Protein AF-A0A9Q5CQU4-F1 (afdb_monomer_lite)

Structure (mmCIF, N/CA/C/O backbone):
data_AF-A0A9Q5CQU4-F1
#
_entry.id   AF-A0A9Q5CQU4-F1
#
loop_
_atom_site.group_PDB
_atom_site.id
_atom_site.type_symbol
_atom_site.label_atom_id
_atom_site.label_alt_id
_atom_site.label_comp_id
_atom_site.label_asym_id
_atom_site.label_entity_id
_atom_site.label_seq_id
_atom_site.pdbx_PDB_ins_code
_atom_site.Cartn_x
_atom_site.Cartn_y
_atom_site.Cartn_z
_atom_site.occupancy
_atom_site.B_iso_or_equiv
_atom_site.auth_seq_id
_atom_site.auth_comp_id
_atom_site.auth_asym_id
_atom_site.auth_atom_id
_atom_site.pdbx_PDB_model_num
ATOM 1 N N . MET A 1 1 ? -9.105 7.809 12.402 1.00 60.56 1 MET A N 1
ATOM 2 C CA . MET A 1 1 ? -8.097 8.779 11.894 1.00 60.56 1 MET A CA 1
ATOM 3 C C . MET A 1 1 ? -6.645 8.272 11.959 1.00 60.56 1 MET A C 1
ATOM 5 O O . MET A 1 1 ? -5.892 8.544 11.034 1.00 60.56 1 MET A O 1
ATOM 9 N N . LYS A 1 2 ? -6.231 7.529 13.004 1.00 67.12 2 LYS A N 1
ATOM 10 C CA . LYS A 1 2 ? -4.853 7.002 13.166 1.00 67.12 2 LY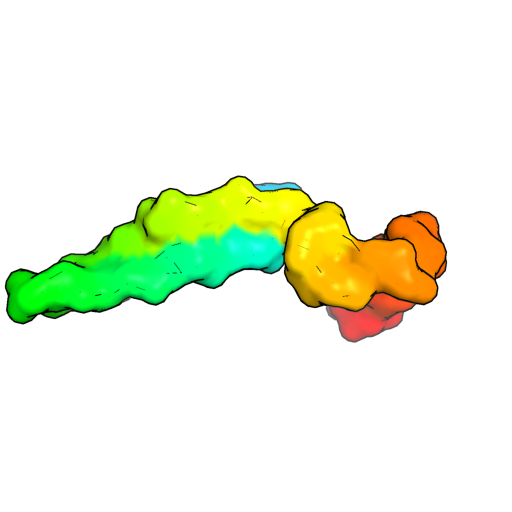S A CA 1
ATOM 11 C C . LYS A 1 2 ? -4.426 6.002 12.073 1.00 67.12 2 LYS A C 1
ATOM 13 O O . LYS A 1 2 ? -3.316 6.106 11.574 1.00 67.12 2 LYS A O 1
ATOM 18 N N . PHE A 1 3 ? -5.333 5.118 11.652 1.00 73.94 3 PHE A N 1
ATOM 19 C CA . PHE A 1 3 ? -5.118 4.151 10.565 1.00 73.94 3 PHE A CA 1
ATOM 20 C C . PHE A 1 3 ? -4.668 4.818 9.252 1.00 73.94 3 PHE A C 1
ATOM 22 O O . PHE A 1 3 ? -3.563 4.583 8.774 1.00 73.94 3 PHE A O 1
ATOM 29 N N . TRP A 1 4 ? -5.467 5.761 8.743 1.00 72.69 4 TRP A N 1
ATOM 30 C CA . TRP A 1 4 ? -5.168 6.505 7.514 1.00 72.69 4 TRP A CA 1
ATOM 31 C C . TRP A 1 4 ? -3.880 7.333 7.602 1.00 72.69 4 TRP A C 1
ATOM 33 O O . TRP A 1 4 ? -3.162 7.470 6.617 1.00 72.69 4 TRP A O 1
ATOM 43 N N . LYS A 1 5 ? -3.547 7.859 8.790 1.00 71.44 5 LYS A N 1
ATOM 44 C CA . LYS A 1 5 ? -2.267 8.548 9.020 1.00 71.44 5 LYS A CA 1
ATOM 45 C C . LYS A 1 5 ? -1.065 7.606 8.898 1.00 71.44 5 LYS A C 1
ATOM 47 O O . LYS A 1 5 ? -0.015 8.053 8.454 1.00 71.44 5 LYS A O 1
ATOM 52 N N . ASN A 1 6 ? -1.203 6.339 9.288 1.00 72.56 6 ASN A N 1
ATOM 53 C CA . ASN A 1 6 ? -0.124 5.357 9.179 1.00 72.56 6 ASN A CA 1
ATOM 54 C C . ASN A 1 6 ? 0.064 4.871 7.736 1.00 72.56 6 ASN A C 1
ATOM 56 O O . ASN A 1 6 ? 1.204 4.771 7.298 1.00 72.56 6 ASN A O 1
ATOM 60 N N . LEU A 1 7 ? -1.021 4.678 6.976 1.00 72.19 7 LEU A N 1
ATOM 61 C CA . LEU A 1 7 ? -0.946 4.375 5.537 1.00 72.19 7 LEU A CA 1
ATOM 62 C C . LEU A 1 7 ? -0.184 5.457 4.758 1.00 72.19 7 LEU A C 1
ATOM 64 O O . LEU A 1 7 ? 0.673 5.144 3.942 1.00 72.19 7 LEU A O 1
ATOM 68 N N . LYS A 1 8 ? -0.401 6.737 5.087 1.00 70.06 8 LYS A N 1
ATOM 69 C CA . LYS A 1 8 ? 0.323 7.863 4.466 1.00 70.06 8 LYS A CA 1
ATOM 70 C C . LYS A 1 8 ? 1.833 7.899 4.748 1.00 70.06 8 LYS A C 1
ATOM 72 O O .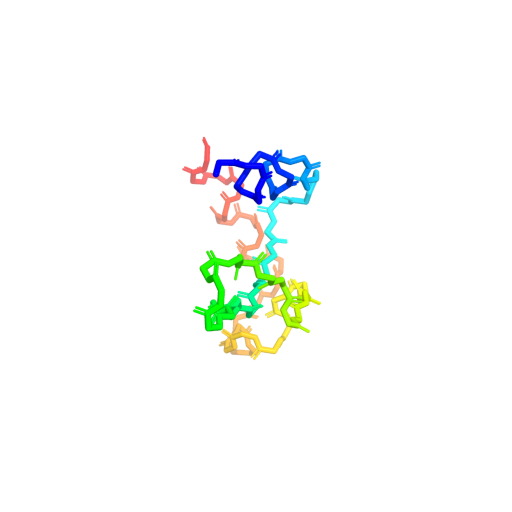 LYS A 1 8 ? 2.531 8.693 4.131 1.00 70.06 8 LYS A O 1
ATOM 77 N N . LYS A 1 9 ? 2.348 7.095 5.686 1.00 74.94 9 LYS A N 1
ATOM 78 C CA . LYS A 1 9 ? 3.796 6.986 5.944 1.00 74.94 9 LYS A CA 1
ATOM 79 C C . LYS A 1 9 ? 4.488 5.966 5.040 1.00 74.94 9 LYS A C 1
ATOM 81 O O . LYS A 1 9 ? 5.715 5.890 5.070 1.00 74.94 9 LYS A O 1
ATOM 86 N N . CYS A 1 10 ? 3.733 5.175 4.280 1.00 68.12 10 CYS A N 1
ATOM 87 C CA . CYS A 1 10 ? 4.304 4.224 3.341 1.00 68.12 10 CYS A CA 1
ATOM 88 C C . CYS A 1 10 ? 5.040 5.001 2.237 1.00 68.12 10 CYS A C 1
ATOM 90 O O . CYS A 1 10 ? 4.427 5.793 1.529 1.00 68.12 10 CYS A O 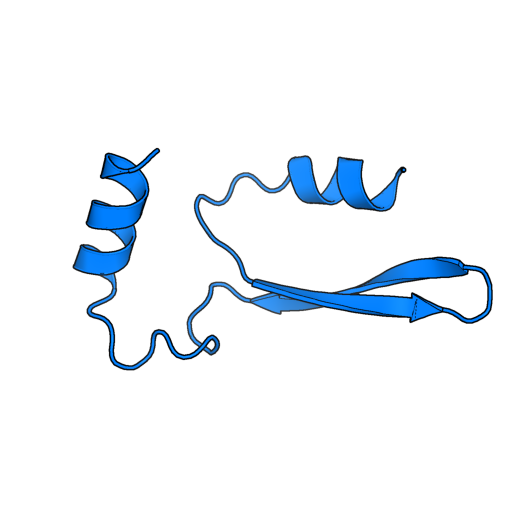1
ATOM 92 N N . LYS A 1 11 ? 6.363 4.823 2.128 1.00 76.56 11 LYS A N 1
ATOM 93 C CA . LYS A 1 11 ? 7.226 5.544 1.168 1.00 76.56 11 LYS A CA 1
ATOM 94 C C . LYS A 1 11 ? 7.349 4.842 -0.191 1.00 76.56 11 LYS A C 1
ATOM 96 O O . LYS A 1 11 ? 8.290 5.098 -0.934 1.00 76.56 11 LYS A O 1
ATOM 101 N N . VAL A 1 12 ? 6.438 3.928 -0.493 1.00 76.88 12 VAL A N 1
ATOM 102 C CA . VAL A 1 12 ? 6.386 3.221 -1.776 1.00 76.88 12 VAL A CA 1
ATOM 103 C C . VAL A 1 12 ? 5.486 3.969 -2.750 1.00 76.88 12 VAL A C 1
ATOM 105 O O . VAL A 1 12 ? 4.481 4.554 -2.358 1.00 76.88 12 VAL A O 1
ATOM 108 N N . ILE A 1 13 ? 5.879 3.950 -4.024 1.00 80.69 13 ILE A N 1
ATOM 109 C CA . ILE A 1 13 ? 5.207 4.667 -5.119 1.00 80.69 13 ILE A CA 1
ATOM 110 C C . ILE A 1 13 ? 3.856 4.004 -5.451 1.00 80.69 13 ILE A C 1
ATOM 112 O O . ILE A 1 13 ? 2.923 4.669 -5.887 1.00 80.69 13 ILE A O 1
ATOM 116 N N . PHE A 1 14 ? 3.740 2.698 -5.195 1.00 83.06 14 PHE A N 1
ATOM 117 C CA . PHE A 1 14 ? 2.526 1.907 -5.362 1.00 83.06 14 PHE A CA 1
ATOM 118 C C . PHE A 1 14 ? 2.509 0.751 -4.357 1.00 83.06 14 PHE A C 1
ATOM 120 O O . PHE A 1 14 ? 3.561 0.183 -4.065 1.00 83.06 14 PHE A O 1
ATOM 127 N N . PHE A 1 15 ? 1.331 0.415 -3.834 1.00 85.25 15 PHE A N 1
ATOM 128 C CA . PHE A 1 15 ? 1.085 -0.774 -3.017 1.00 85.25 15 PHE A CA 1
ATOM 129 C C . PHE A 1 15 ? -0.406 -1.119 -3.050 1.00 85.25 15 PHE A C 1
ATOM 131 O O . PHE A 1 15 ? -1.246 -0.255 -3.321 1.00 85.25 15 PHE A O 1
ATOM 138 N N . THR A 1 16 ? -0.739 -2.358 -2.708 1.00 85.75 16 THR A N 1
ATOM 139 C CA . THR A 1 16 ? -2.116 -2.788 -2.451 1.00 85.75 16 THR A CA 1
ATOM 140 C C . THR A 1 16 ? -2.297 -3.136 -0.985 1.00 85.75 16 THR A C 1
ATOM 142 O O . THR A 1 16 ? -1.353 -3.543 -0.307 1.00 85.75 16 THR A O 1
ATOM 145 N N . ALA A 1 17 ? -3.505 -2.933 -0.468 1.00 88.38 17 ALA A N 1
ATOM 146 C CA . ALA A 1 17 ? -3.824 -3.263 0.910 1.00 88.38 17 ALA A CA 1
ATOM 147 C C . ALA A 1 17 ? -5.251 -3.788 1.015 1.00 88.38 17 ALA A C 1
ATOM 149 O O . ALA A 1 17 ? -6.195 -3.078 0.658 1.00 88.38 17 ALA A O 1
ATOM 150 N N . ASP A 1 18 ? -5.394 -4.971 1.600 1.00 89.12 18 ASP A N 1
ATOM 151 C CA . ASP A 1 18 ? -6.692 -5.480 2.019 1.00 89.12 18 ASP A CA 1
ATOM 152 C C . ASP A 1 18 ? -6.970 -4.972 3.427 1.00 89.12 18 ASP A C 1
ATOM 154 O O . ASP A 1 18 ? -6.127 -5.068 4.325 1.00 89.12 18 ASP A O 1
ATOM 158 N N . ILE A 1 19 ? -8.150 -4.392 3.636 1.00 93.00 19 ILE A N 1
ATOM 159 C CA . ILE A 1 19 ? -8.506 -3.761 4.906 1.00 93.00 19 ILE A CA 1
ATOM 160 C C . ILE A 1 19 ? -9.803 -4.334 5.453 1.00 93.00 19 ILE A C 1
ATOM 162 O O . ILE A 1 19 ? -10.755 -4.589 4.718 1.00 93.00 19 ILE A O 1
ATOM 166 N N . ALA A 1 20 ? -9.859 -4.482 6.773 1.00 94.44 20 ALA A N 1
ATOM 167 C CA . ALA A 1 20 ? -11.053 -4.926 7.473 1.00 94.44 20 ALA A CA 1
ATOM 168 C C . ALA A 1 20 ? -11.419 -3.951 8.591 1.00 94.44 20 ALA A C 1
ATOM 170 O O . ALA A 1 20 ? -10.552 -3.374 9.258 1.00 94.44 20 ALA A O 1
ATOM 171 N N . LYS A 1 21 ? -12.725 -3.794 8.820 1.00 95.56 21 LYS A N 1
ATOM 172 C CA . LYS A 1 21 ? -13.265 -3.078 9.975 1.00 95.56 21 LYS A CA 1
ATOM 173 C C . LYS A 1 21 ? -13.753 -4.094 10.999 1.00 95.56 21 LYS A C 1
ATOM 175 O O . LYS A 1 21 ? -14.679 -4.855 10.731 1.00 95.56 21 LYS A O 1
ATOM 180 N N . LYS A 1 22 ? -13.139 -4.097 12.178 1.00 94.06 22 LYS A N 1
ATOM 181 C CA . LYS A 1 22 ? -13.569 -4.922 13.310 1.00 94.06 22 LYS A CA 1
ATOM 182 C C . LYS A 1 22 ? -14.943 -4.465 13.814 1.00 94.06 22 LYS A C 1
ATOM 184 O O . LYS A 1 22 ? -15.327 -3.307 13.641 1.00 94.06 22 LYS A O 1
ATOM 189 N N . ALA A 1 23 ? -15.643 -5.346 14.530 1.00 96.69 23 ALA A N 1
ATOM 190 C CA . ALA A 1 23 ? -16.943 -5.041 15.140 1.00 96.69 23 ALA A CA 1
ATOM 191 C C . ALA A 1 23 ? -16.895 -3.836 16.103 1.00 96.69 23 ALA A C 1
ATOM 193 O O . ALA A 1 23 ? -17.856 -3.082 16.205 1.00 96.69 23 ALA A O 1
ATOM 194 N N . ASN A 1 24 ? -15.750 -3.604 16.754 1.00 94.62 24 ASN A N 1
ATOM 195 C CA . ASN A 1 24 ? -15.519 -2.452 17.635 1.00 94.62 24 ASN A CA 1
ATOM 196 C C . ASN A 1 24 ? -15.217 -1.134 16.884 1.00 94.62 24 ASN A C 1
ATOM 198 O O . ASN A 1 24 ? -14.907 -0.123 17.509 1.00 94.62 24 ASN A O 1
ATOM 202 N N . GLY A 1 25 ? -15.260 -1.135 15.549 1.00 93.19 25 GLY A N 1
ATOM 203 C CA . GLY A 1 25 ? -15.029 0.040 14.713 1.00 93.19 25 GLY A CA 1
ATOM 204 C C . GLY A 1 25 ? -13.566 0.339 14.373 1.00 93.19 25 GLY A C 1
ATOM 205 O O . GLY A 1 25 ? -13.311 1.274 13.607 1.00 93.19 25 GLY A O 1
ATOM 206 N N . GLU A 1 26 ? -12.613 -0.438 14.890 1.00 92.81 26 GLU A N 1
ATOM 207 C CA . GLU A 1 26 ? -11.199 -0.334 14.528 1.00 92.81 26 GLU A CA 1
ATOM 208 C C . GLU A 1 26 ? -10.954 -0.842 13.099 1.00 92.81 26 GLU A C 1
ATOM 210 O O . GLU A 1 26 ? -11.509 -1.857 12.682 1.00 92.81 26 GLU A O 1
ATOM 215 N N . TRP A 1 27 ? -10.087 -0.151 12.359 1.00 93.38 27 TRP A N 1
ATOM 216 C CA . TRP A 1 27 ? -9.630 -0.576 11.037 1.00 93.38 27 TRP A CA 1
ATOM 217 C C . TRP A 1 27 ? -8.260 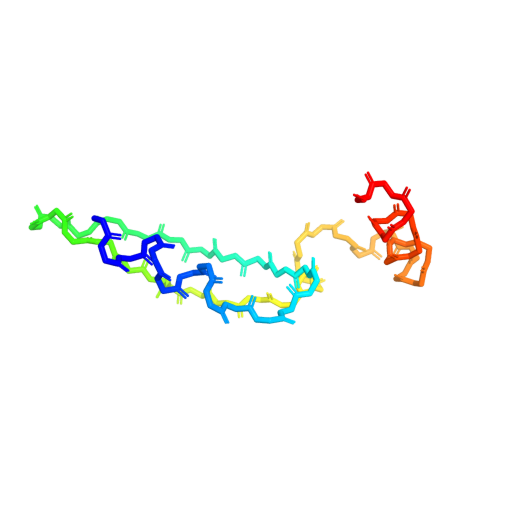-1.230 11.133 1.00 93.38 27 TRP A C 1
ATOM 219 O O . TRP A 1 27 ? -7.366 -0.689 11.791 1.00 93.38 27 TRP A O 1
ATOM 229 N N . ILE A 1 28 ? -8.095 -2.352 10.442 1.00 90.06 28 ILE A N 1
ATOM 230 C CA . ILE A 1 28 ? -6.834 -3.084 10.348 1.00 90.06 28 ILE A CA 1
ATOM 231 C C . ILE A 1 28 ? -6.474 -3.370 8.895 1.00 90.06 28 ILE A C 1
ATOM 233 O O . ILE A 1 28 ? -7.344 -3.443 8.028 1.00 90.06 28 ILE A O 1
ATOM 237 N N . ILE A 1 29 ? -5.173 -3.513 8.662 1.00 90.88 29 ILE A N 1
ATOM 238 C CA . ILE A 1 29 ? -4.614 -4.025 7.416 1.00 90.88 29 ILE A CA 1
ATOM 239 C C . ILE A 1 29 ? -4.558 -5.543 7.569 1.00 90.88 29 ILE A C 1
ATOM 241 O O . ILE A 1 29 ? -3.943 -6.031 8.517 1.00 90.88 29 ILE A O 1
ATOM 245 N N . MET A 1 30 ? -5.235 -6.254 6.678 1.00 91.88 30 MET A N 1
ATOM 246 C CA . MET A 1 30 ? -5.232 -7.714 6.617 1.00 91.88 30 MET A CA 1
ATOM 247 C C . MET A 1 30 ? -4.038 -8.221 5.808 1.00 91.88 30 MET A C 1
ATOM 249 O O . MET A 1 30 ? -3.383 -9.170 6.223 1.00 91.88 30 MET A O 1
ATOM 253 N N . GLU A 1 31 ? -3.723 -7.538 4.706 1.00 87.62 31 GLU A N 1
ATOM 254 C CA . GLU A 1 31 ? -2.610 -7.867 3.817 1.00 87.62 31 GLU A CA 1
ATOM 255 C C . GLU A 1 31 ? -2.016 -6.589 3.209 1.00 87.62 31 GLU A C 1
ATOM 257 O O . GLU A 1 31 ? -2.734 -5.613 2.976 1.00 87.62 31 GLU A O 1
ATOM 262 N N . LEU A 1 32 ? -0.702 -6.592 2.967 1.00 87.12 32 LEU A N 1
ATOM 263 C CA . LEU A 1 32 ? 0.003 -5.589 2.168 1.00 87.12 32 LEU A CA 1
ATOM 264 C C . LEU A 1 32 ? 0.717 -6.291 1.023 1.00 87.12 32 LEU A C 1
ATOM 266 O O . LEU A 1 32 ? 1.543 -7.169 1.264 1.00 87.12 32 LEU A O 1
ATOM 270 N N . GLY A 1 33 ? 0.425 -5.852 -0.195 1.00 83.62 33 GLY A N 1
ATOM 271 C CA . GLY A 1 33 ? 1.055 -6.339 -1.412 1.00 83.62 33 GLY A CA 1
ATOM 272 C C . GLY A 1 33 ? 1.807 -5.231 -2.139 1.00 83.62 33 GLY A C 1
ATOM 273 O O . GLY A 1 33 ? 1.519 -4.041 -1.997 1.00 83.62 33 GLY A O 1
ATOM 274 N N . ASP A 1 34 ? 2.765 -5.637 -2.959 1.00 78.00 34 ASP A N 1
ATOM 275 C CA . ASP A 1 34 ? 3.491 -4.770 -3.891 1.00 78.00 34 ASP A CA 1
ATOM 276 C C . ASP A 1 34 ? 2.744 -4.557 -5.222 1.00 78.00 34 ASP A C 1
ATOM 278 O O . ASP A 1 34 ? 3.207 -3.804 -6.077 1.00 78.00 34 ASP A O 1
ATOM 282 N N . GLY A 1 35 ? 1.571 -5.183 -5.388 1.00 71.06 35 GLY A N 1
ATOM 283 C CA . GLY A 1 35 ? 0.771 -5.121 -6.610 1.00 71.06 35 GLY A CA 1
ATOM 284 C C . GLY A 1 35 ? 0.962 -6.289 -7.570 1.00 71.06 35 GLY A C 1
ATOM 285 O O . GLY A 1 35 ? 0.242 -6.377 -8.564 1.00 71.06 35 GLY A O 1
ATOM 286 N N . GLN A 1 36 ? 1.867 -7.228 -7.287 1.00 64.06 36 GLN A N 1
ATOM 287 C CA . GLN A 1 36 ? 2.110 -8.363 -8.185 1.00 64.06 36 GLN A CA 1
ATOM 288 C C . GLN A 1 36 ? 0.877 -9.282 -8.324 1.00 64.06 36 GLN A C 1
ATOM 290 O O . GLN A 1 36 ? 0.677 -9.926 -9.353 1.00 64.06 36 GLN A O 1
ATOM 295 N N . VAL A 1 37 ? 0.011 -9.311 -7.304 1.00 59.88 37 VAL A N 1
ATOM 296 C CA . VAL A 1 37 ? -1.219 -10.125 -7.267 1.00 59.88 37 VAL A CA 1
ATOM 297 C C . VAL A 1 37 ? -2.469 -9.316 -7.660 1.00 59.88 37 VAL A C 1
ATOM 299 O O . VAL A 1 37 ? -3.543 -9.881 -7.835 1.00 59.88 37 VAL A O 1
ATOM 302 N N . SER A 1 38 ? -2.366 -8.000 -7.888 1.00 64.81 38 SER A N 1
ATOM 303 C CA . SER A 1 38 ? -3.532 -7.115 -8.062 1.00 64.81 38 SER A CA 1
ATOM 304 C C . SER A 1 38 ? -4.105 -7.058 -9.485 1.00 64.81 38 SER A C 1
ATOM 306 O O . SER A 1 38 ? -4.646 -6.033 -9.893 1.00 64.81 38 SER A O 1
ATOM 308 N N . GLY A 1 39 ? -3.944 -8.123 -10.274 1.00 62.81 39 GLY A N 1
ATOM 309 C CA . GLY A 1 39 ? -4.381 -8.162 -11.677 1.00 62.81 39 GLY A CA 1
ATOM 310 C C . GLY A 1 39 ? -3.486 -7.379 -12.646 1.00 62.81 39 GLY A C 1
ATOM 311 O O . GLY A 1 39 ? -3.784 -7.305 -13.831 1.00 62.81 39 GLY A O 1
ATOM 312 N N . LEU A 1 40 ? -2.350 -6.848 -12.175 1.00 66.06 40 LEU A N 1
ATOM 313 C CA . LEU A 1 40 ? -1.298 -6.254 -13.013 1.00 66.06 40 LEU A CA 1
ATOM 314 C C . LEU A 1 40 ? -0.436 -7.306 -13.731 1.00 66.06 40 LEU A C 1
ATOM 316 O O . LEU A 1 40 ? 0.549 -6.960 -14.369 1.00 6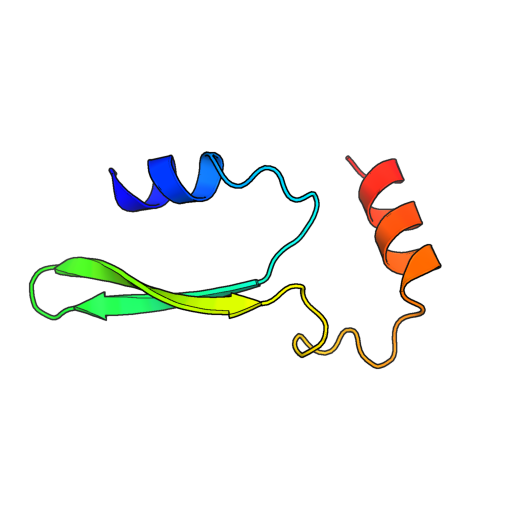6.06 40 LEU A O 1
ATOM 320 N N . GLN A 1 41 ? -0.801 -8.584 -13.633 1.00 66.81 41 GLN A N 1
ATOM 321 C CA . GLN A 1 41 ? -0.068 -9.712 -14.213 1.00 66.81 41 GLN A CA 1
ATOM 322 C C . GLN A 1 41 ? 0.042 -9.602 -15.743 1.00 66.81 41 GLN A C 1
ATOM 324 O O . GLN A 1 41 ? 1.061 -9.982 -16.311 1.00 66.81 41 GLN A O 1
ATOM 329 N N . ASP A 1 42 ? -0.979 -9.018 -16.383 1.00 73.88 42 ASP A N 1
ATOM 330 C CA . ASP A 1 42 ? -1.018 -8.759 -17.829 1.00 73.88 42 ASP A CA 1
ATOM 331 C C . ASP A 1 42 ? -0.348 -7.428 -18.226 1.00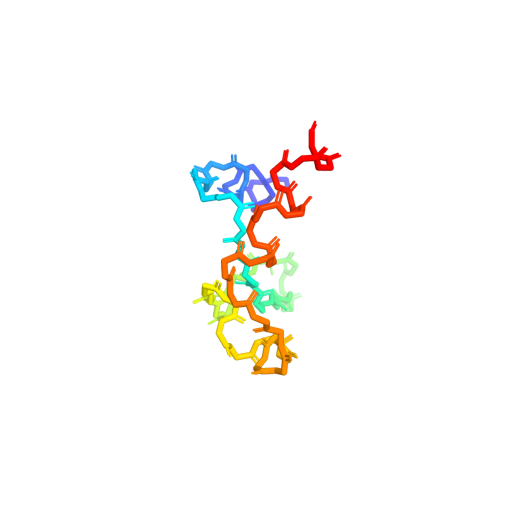 73.88 42 ASP A C 1
ATOM 333 O O . ASP A 1 42 ? -0.202 -7.123 -19.412 1.00 73.88 42 ASP A O 1
ATOM 337 N N . TYR A 1 43 ? 0.061 -6.610 -17.250 1.00 74.25 43 TYR A N 1
ATOM 338 C CA . TYR A 1 43 ? 0.755 -5.345 -17.480 1.00 74.25 43 TYR A CA 1
ATOM 339 C C . TYR A 1 43 ? 2.273 -5.532 -17.439 1.00 74.25 43 TYR A C 1
ATOM 341 O O . TYR A 1 43 ? 2.836 -6.170 -16.552 1.00 74.25 43 TYR A O 1
ATOM 349 N N . GLU A 1 44 ? 2.979 -4.896 -18.374 1.00 83.62 44 GLU A N 1
ATOM 350 C CA . GLU A 1 44 ? 4.440 -4.857 -18.336 1.00 83.62 44 GLU A CA 1
ATOM 351 C C . GLU A 1 44 ? 4.899 -3.951 -17.184 1.00 83.62 44 GLU A C 1
ATOM 353 O O . GLU A 1 44 ? 4.654 -2.742 -17.189 1.00 83.62 44 GLU A O 1
ATOM 358 N N . VAL A 1 45 ? 5.558 -4.542 -16.181 1.00 78.38 45 VAL A N 1
ATOM 359 C CA . VAL A 1 45 ? 5.883 -3.891 -14.899 1.00 78.38 45 VAL A CA 1
ATOM 360 C C . VAL A 1 45 ? 6.607 -2.553 -15.081 1.00 78.38 45 VAL A C 1
ATOM 362 O O . VAL A 1 45 ? 6.263 -1.574 -14.418 1.00 78.38 45 VAL A O 1
ATOM 365 N N . LYS A 1 46 ? 7.590 -2.457 -15.990 1.00 81.81 46 LYS A N 1
ATOM 366 C CA . LYS A 1 46 ? 8.333 -1.197 -16.174 1.00 81.81 46 LYS A CA 1
ATOM 367 C C . LYS A 1 46 ? 7.462 -0.114 -16.790 1.00 81.81 46 LYS A C 1
ATOM 369 O O . LYS A 1 46 ? 7.549 1.035 -16.359 1.00 81.81 46 LYS A O 1
ATOM 374 N N . ARG A 1 47 ? 6.625 -0.460 -17.771 1.00 85.31 47 ARG A N 1
ATOM 375 C CA . ARG A 1 47 ? 5.656 0.473 -18.351 1.00 85.31 47 ARG A CA 1
ATOM 376 C C . ARG A 1 47 ? 4.643 0.942 -17.317 1.00 85.31 47 ARG A C 1
ATOM 378 O O . ARG A 1 47 ? 4.419 2.142 -17.238 1.00 85.31 47 ARG A O 1
ATOM 385 N N . PHE A 1 48 ? 4.119 0.045 -16.481 1.00 84.31 48 PHE A N 1
ATOM 386 C CA . PHE A 1 48 ? 3.213 0.419 -15.393 1.00 84.31 48 PHE A CA 1
ATOM 387 C C . PHE A 1 48 ? 3.832 1.487 -14.481 1.00 84.31 48 PHE A C 1
ATOM 389 O O . PHE A 1 48 ? 3.250 2.556 -14.305 1.00 84.31 48 PHE A O 1
ATOM 396 N N . TYR A 1 49 ? 5.039 1.249 -13.956 1.00 82.56 49 TYR A N 1
ATOM 397 C CA . TYR A 1 49 ? 5.694 2.230 -13.085 1.00 82.56 49 TYR A CA 1
ATOM 398 C C . TYR A 1 49 ? 6.088 3.515 -13.822 1.00 82.56 49 TYR A C 1
ATOM 400 O O . TYR A 1 49 ? 6.009 4.592 -13.236 1.00 82.56 49 TYR A O 1
ATOM 408 N N . LYS A 1 50 ? 6.485 3.434 -15.098 1.00 85.81 50 LYS A N 1
ATOM 409 C CA . LYS A 1 50 ? 6.785 4.616 -15.918 1.00 85.81 50 LYS A CA 1
ATOM 410 C C . LYS A 1 50 ? 5.544 5.486 -16.113 1.00 85.81 50 LYS A C 1
ATOM 412 O O . LYS A 1 50 ? 5.623 6.696 -15.922 1.00 85.81 50 LYS A O 1
ATOM 417 N N . ASP A 1 51 ? 4.421 4.879 -16.478 1.00 86.62 51 ASP A N 1
ATOM 418 C CA . ASP A 1 51 ? 3.160 5.582 -16.697 1.00 86.62 51 ASP A CA 1
ATOM 419 C C . ASP A 1 51 ? 2.636 6.160 -15.373 1.00 86.62 51 ASP A C 1
ATOM 421 O O . ASP A 1 51 ? 2.248 7.324 -15.336 1.00 86.62 51 ASP A O 1
ATOM 425 N N . LEU A 1 52 ? 2.734 5.409 -14.268 1.00 84.25 52 LEU A N 1
ATOM 426 C CA . LEU A 1 52 ? 2.370 5.881 -12.929 1.00 84.25 52 LEU A CA 1
ATOM 427 C C . LEU A 1 52 ? 3.190 7.105 -12.497 1.00 84.25 52 LEU A C 1
ATOM 429 O O . LEU A 1 52 ? 2.617 8.078 -12.022 1.00 84.25 52 LEU A O 1
ATOM 433 N N . ILE A 1 53 ? 4.516 7.072 -12.667 1.00 84.62 53 ILE A N 1
ATOM 434 C CA . ILE A 1 53 ? 5.395 8.194 -12.303 1.00 84.62 53 ILE A CA 1
ATOM 435 C C . ILE A 1 53 ? 5.116 9.421 -13.174 1.00 84.62 53 ILE A C 1
ATOM 437 O O . ILE A 1 53 ? 5.129 10.529 -12.658 1.00 84.62 53 ILE A O 1
ATOM 441 N N . ASN A 1 54 ? 4.862 9.240 -14.473 1.00 85.31 54 ASN A N 1
ATOM 442 C CA . ASN A 1 54 ? 4.579 10.358 -15.379 1.00 85.31 54 ASN A CA 1
ATOM 443 C C . ASN A 1 54 ? 3.180 10.965 -15.182 1.00 85.31 54 ASN A C 1
ATOM 445 O O . ASN A 1 54 ? 2.930 12.066 -15.666 1.00 85.31 54 ASN A O 1
ATOM 449 N N . TYR A 1 55 ? 2.259 10.233 -14.550 1.00 74.00 55 TYR A N 1
ATOM 450 C CA . TYR A 1 55 ? 0.901 10.699 -14.266 1.00 74.00 55 TYR A CA 1
ATOM 451 C C . TYR A 1 55 ? 0.792 11.478 -12.941 1.00 74.00 55 TYR A C 1
ATOM 453 O O . TYR A 1 55 ? -0.168 12.227 -12.755 1.00 74.00 55 TYR A O 1
ATOM 461 N N . LEU A 1 56 ? 1.739 11.281 -12.017 1.00 60.25 56 LEU A N 1
ATOM 462 C CA . LEU A 1 56 ? 1.827 11.971 -10.723 1.00 60.25 56 LEU A CA 1
ATOM 463 C C . LEU A 1 56 ? 2.541 13.324 -10.842 1.00 60.25 56 LEU A C 1
ATOM 465 O O . LEU A 1 56 ? 2.141 14.237 -10.084 1.00 60.25 56 LEU A O 1
#

Organism: Clostridium beijerinckii (NCBI:txid1520)

Secondary structure (DSSP, 8-state):
-HHHHHHTT---S--EEEEEE-TTS-EEEEEEE-STTTTGGGS-HHHHHHHHHHH-

Foldseek 3Di:
DVVVVVVVPPPDLDKDFDWDQDPVRDIDTPDIGPCCPVPCVVPDVVVVVVVSVVVD

InterPro domains:
  IPR025643 ATP-grasp domain, R2K clade family 3 [PF14243] (12-51)

Radius of gyration: 13.96 Å; chains: 1; bounding box: 25×22×36 Å

Sequence (56 aa):
MKFWKNLKKCKVIFFTADIAKKANGEWIIMELGDGQVSGLQDYEVKRFYKDLINYL

pLDDT: mean 80.12, std 10.35, range [59.88, 96.69]